Protein AF-A0A7K4IGY6-F1 (afdb_monomer)

Sequence (117 aa):
MIERELARVKKWGALALFIAAASPVPDDPLIVYVALTKYNAAKFVLVYFTGKALVTILGAFIGYSVGTYFESAPVVIASVALTAIITGLLFKRREAKETSLMQDALEESIGGRDSGV

Secondary structure (DSSP, 8-state):
-HHHHHHHHHHHHHHHHHHHHHTT--HHHHHHHHHHTT--HHHHHHHHHHHHHHHHHHHHHHHHHHHHHHTSHHHHHHHHHHHHHHHHHHHHHHHHHHHHHHHHHHHHHHHGGGS--

Structure (mmCIF, N/CA/C/O backbone):
data_AF-A0A7K4IGY6-F1
#
_entry.id   AF-A0A7K4IGY6-F1
#
loop_
_atom_site.group_PDB
_atom_site.id
_atom_site.type_symbol
_atom_site.label_atom_id
_atom_site.label_alt_id
_atom_site.label_comp_id
_atom_site.label_asym_id
_atom_site.label_entity_id
_atom_site.label_seq_id
_atom_site.pdbx_PDB_ins_code
_atom_site.Cartn_x
_atom_site.Cartn_y
_atom_site.Cartn_z
_atom_site.occupancy
_atom_site.B_iso_or_equiv
_atom_site.auth_seq_id
_atom_site.auth_comp_id
_atom_site.auth_asym_id
_atom_site.auth_atom_id
_atom_site.pdbx_PDB_model_num
ATOM 1 N N . MET A 1 1 ? -2.894 -0.352 40.143 1.00 60.25 1 MET A N 1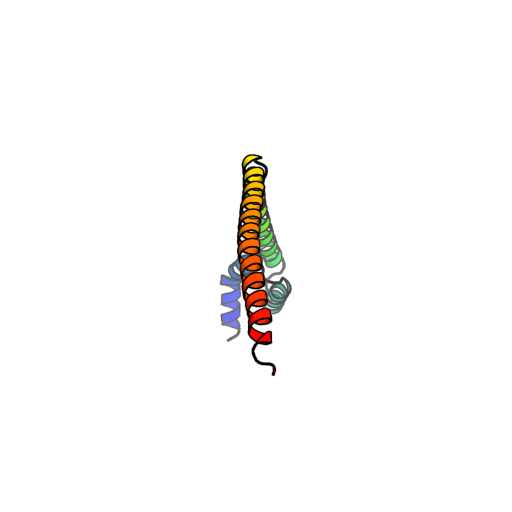
ATOM 2 C CA . MET A 1 1 ? -2.104 -0.398 38.886 1.00 60.25 1 MET A CA 1
ATOM 3 C C . MET A 1 1 ? -2.997 -0.629 37.663 1.00 60.25 1 MET A C 1
ATOM 5 O O . MET A 1 1 ? -2.953 0.180 36.747 1.00 60.25 1 MET A O 1
ATOM 9 N N . ILE A 1 2 ? -3.874 -1.638 37.687 1.00 64.81 2 ILE A N 1
ATOM 10 C CA . ILE A 1 2 ? -4.778 -2.014 36.577 1.00 64.81 2 ILE A CA 1
ATOM 11 C C . ILE A 1 2 ? -5.809 -0.918 36.211 1.00 64.81 2 ILE A C 1
ATOM 13 O O . ILE A 1 2 ? -6.105 -0.704 35.039 1.00 64.81 2 ILE A O 1
ATOM 17 N N . GLU A 1 3 ? -6.305 -0.139 37.176 1.00 67.62 3 GLU A N 1
ATOM 18 C CA . GLU A 1 3 ? -7.310 0.912 36.912 1.00 67.62 3 GLU A CA 1
ATOM 19 C C . GLU A 1 3 ? -6.793 2.080 36.047 1.00 67.62 3 GLU A C 1
ATOM 21 O O . GLU A 1 3 ? -7.541 2.651 35.252 1.00 67.62 3 GLU A O 1
ATOM 26 N N . ARG A 1 4 ? -5.494 2.413 36.134 1.00 65.62 4 ARG A N 1
ATOM 27 C CA . ARG A 1 4 ? -4.869 3.450 35.287 1.00 65.62 4 ARG A CA 1
ATOM 28 C C . ARG A 1 4 ? -4.677 2.992 33.837 1.00 65.62 4 ARG A C 1
ATOM 30 O O . ARG A 1 4 ? -4.653 3.828 32.934 1.00 65.62 4 ARG A O 1
ATOM 37 N N . GLU A 1 5 ? -4.515 1.689 33.611 1.00 62.94 5 GLU A N 1
ATOM 38 C CA . GLU A 1 5 ? -4.484 1.080 32.272 1.00 62.94 5 GLU A CA 1
ATOM 39 C C . GLU A 1 5 ? -5.888 1.118 31.644 1.00 62.94 5 GLU A C 1
ATOM 41 O O . GLU A 1 5 ? -6.057 1.620 30.535 1.00 62.94 5 GLU A O 1
ATOM 46 N N . LEU A 1 6 ? -6.924 0.731 32.400 1.00 61.44 6 LEU A N 1
ATOM 47 C CA . LEU A 1 6 ? -8.326 0.789 31.960 1.00 61.44 6 LEU A CA 1
ATOM 48 C C . LEU A 1 6 ? -8.776 2.205 31.568 1.00 61.44 6 LEU A C 1
ATOM 50 O O . LEU A 1 6 ? -9.447 2.381 30.550 1.00 61.44 6 LEU A O 1
ATOM 54 N N . ALA A 1 7 ? -8.379 3.230 32.328 1.00 65.81 7 ALA A N 1
ATOM 55 C CA . ALA A 1 7 ? -8.692 4.622 31.999 1.00 65.81 7 ALA A CA 1
ATOM 56 C C . ALA A 1 7 ? -8.013 5.094 30.697 1.00 65.81 7 ALA A C 1
ATOM 58 O O . ALA A 1 7 ? -8.621 5.826 29.909 1.00 65.81 7 ALA A O 1
ATOM 59 N N . ARG A 1 8 ? -6.777 4.645 30.429 1.00 64.69 8 ARG A N 1
ATOM 60 C CA . ARG A 1 8 ? -6.070 4.929 29.169 1.00 64.69 8 ARG A CA 1
ATOM 61 C C . ARG A 1 8 ? -6.704 4.211 27.987 1.00 64.69 8 ARG A C 1
ATOM 63 O O . ARG A 1 8 ? -6.936 4.858 26.973 1.00 64.69 8 ARG A O 1
ATOM 70 N N . VAL A 1 9 ? -7.060 2.935 28.126 1.00 65.00 9 VAL A N 1
ATOM 71 C CA . VAL A 1 9 ? -7.769 2.172 27.083 1.00 65.00 9 VAL A CA 1
ATOM 72 C C . VAL A 1 9 ? -9.146 2.777 26.800 1.00 65.00 9 VAL A C 1
ATOM 74 O O . VAL A 1 9 ? -9.553 2.887 25.650 1.00 65.00 9 VAL A O 1
ATOM 77 N N . LYS A 1 10 ? -9.860 3.270 27.815 1.00 64.19 10 LYS A N 1
ATOM 78 C CA . LYS A 1 10 ? -11.159 3.925 27.605 1.00 64.19 10 LYS A CA 1
ATOM 79 C C . LYS A 1 10 ? -11.043 5.246 26.830 1.00 64.19 10 LYS A C 1
ATOM 81 O O . LYS A 1 10 ? -11.953 5.572 26.073 1.00 64.19 10 LYS A O 1
ATOM 86 N N . LYS A 1 11 ? -9.941 5.987 27.002 1.00 70.94 11 LYS A N 1
ATOM 87 C CA . LYS A 1 11 ? -9.695 7.283 26.341 1.00 70.94 11 LYS A CA 1
ATOM 88 C C . LYS A 1 11 ? -9.027 7.151 24.965 1.00 70.94 11 LYS A C 1
ATOM 90 O O . LYS A 1 11 ? -9.400 7.868 24.047 1.00 70.94 11 LYS A O 1
ATOM 95 N N . TRP A 1 12 ? -8.066 6.241 24.822 1.00 71.56 12 TRP A N 1
ATOM 96 C CA . TRP A 1 12 ? -7.217 6.097 23.630 1.00 71.56 12 TRP A CA 1
ATOM 97 C C . TRP A 1 12 ? -7.423 4.782 22.877 1.00 71.56 12 TRP A C 1
ATOM 99 O O . TRP A 1 12 ? -6.958 4.652 21.751 1.00 71.56 12 TRP A O 1
ATOM 109 N N . GLY A 1 13 ? -8.141 3.817 23.454 1.00 68.44 13 GLY A N 1
ATOM 110 C CA . GLY A 1 13 ? -8.351 2.499 22.853 1.00 68.44 13 GLY A CA 1
ATOM 111 C C . GLY A 1 13 ? -9.143 2.552 21.554 1.00 68.44 13 GLY A C 1
ATOM 112 O O . GLY A 1 13 ? -8.836 1.794 20.650 1.00 68.44 13 GLY A O 1
ATOM 113 N N . ALA A 1 14 ? -10.084 3.490 21.400 1.00 66.31 14 ALA A N 1
ATOM 114 C CA . ALA A 1 14 ? -10.786 3.678 20.128 1.00 66.31 14 ALA A CA 1
ATOM 115 C C . ALA A 1 14 ? -9.851 4.191 19.016 1.00 66.31 14 ALA A C 1
ATOM 117 O O . ALA A 1 14 ? -9.948 3.739 17.880 1.00 66.31 14 ALA A O 1
ATOM 118 N N . LEU A 1 15 ? -8.916 5.089 19.347 1.00 71.25 15 LEU A N 1
ATOM 119 C CA . LEU A 1 15 ? -7.935 5.613 18.394 1.00 71.25 15 LEU A CA 1
ATOM 120 C C . LEU A 1 15 ? -6.873 4.560 18.054 1.00 71.25 15 LEU A C 1
ATOM 122 O O . LEU A 1 15 ? -6.551 4.368 16.888 1.00 71.25 15 LEU A O 1
ATOM 126 N N . ALA A 1 16 ? -6.375 3.838 19.059 1.00 70.44 16 ALA A N 1
ATOM 127 C CA . ALA A 1 16 ? -5.456 2.722 18.861 1.00 70.44 16 ALA A CA 1
ATOM 128 C C . ALA A 1 16 ? -6.098 1.616 18.013 1.00 70.44 16 ALA A C 1
ATOM 130 O O . ALA A 1 16 ? -5.456 1.078 17.119 1.00 70.44 16 ALA A O 1
ATOM 131 N N . LEU A 1 17 ? -7.382 1.333 18.244 1.00 68.31 17 LEU A N 1
ATOM 132 C CA . LEU A 1 17 ? -8.148 0.372 17.463 1.00 68.31 17 LEU A CA 1
ATOM 133 C C . LEU A 1 17 ? -8.347 0.829 16.018 1.00 68.31 17 LEU A C 1
ATOM 135 O O . LEU A 1 17 ? -8.217 0.025 15.103 1.00 68.31 17 LEU A O 1
ATOM 139 N N . PHE A 1 18 ? -8.626 2.114 15.812 1.00 67.00 18 PHE A N 1
ATOM 140 C CA . PHE A 1 18 ? -8.739 2.698 14.482 1.00 67.00 18 PHE A CA 1
ATOM 141 C C . PHE A 1 18 ? -7.414 2.621 13.713 1.00 67.00 18 PHE A C 1
ATOM 143 O O . PHE A 1 18 ? -7.402 2.173 12.572 1.00 67.00 18 PHE A O 1
ATOM 150 N N . ILE A 1 19 ? -6.293 2.984 14.347 1.00 71.12 19 ILE A N 1
ATOM 151 C CA . ILE A 1 19 ? -4.955 2.886 13.742 1.00 71.12 19 ILE A CA 1
ATOM 152 C C . ILE A 1 19 ? -4.609 1.429 13.434 1.00 71.12 19 ILE A C 1
ATOM 154 O O . ILE A 1 19 ? -4.125 1.135 12.347 1.00 71.12 19 ILE A O 1
ATOM 158 N N . ALA A 1 20 ? -4.890 0.514 14.359 1.00 69.25 20 ALA A N 1
ATOM 159 C CA . ALA A 1 20 ? -4.614 -0.899 14.166 1.00 69.25 20 ALA A CA 1
ATOM 160 C C . ALA A 1 20 ? -5.461 -1.494 13.027 1.00 69.25 20 ALA A C 1
ATOM 162 O O . ALA A 1 20 ? -4.907 -2.183 12.180 1.00 69.25 20 ALA A O 1
ATOM 163 N N . ALA A 1 21 ? -6.754 -1.156 12.941 1.00 63.97 21 ALA A N 1
ATOM 164 C CA . ALA A 1 21 ? -7.632 -1.558 11.837 1.00 63.97 21 ALA A CA 1
ATOM 165 C C . ALA A 1 21 ? -7.244 -0.926 10.488 1.00 63.97 21 ALA A C 1
ATOM 167 O O . ALA A 1 21 ? -7.485 -1.523 9.441 1.00 63.97 21 ALA A O 1
ATOM 168 N N . ALA A 1 22 ? -6.658 0.275 10.509 1.00 65.19 22 ALA A N 1
ATOM 169 C CA . ALA A 1 22 ? -6.155 0.954 9.319 1.00 65.19 22 ALA A CA 1
ATOM 170 C C . ALA A 1 22 ? -4.760 0.466 8.882 1.00 65.19 22 ALA A C 1
ATOM 172 O O . ALA A 1 22 ? -4.329 0.739 7.762 1.00 65.19 22 ALA A O 1
ATOM 173 N N . SER A 1 23 ? -4.045 -0.236 9.762 1.00 69.31 23 SER A N 1
ATOM 174 C CA . SER A 1 23 ? -2.724 -0.805 9.499 1.00 69.31 23 SER A CA 1
ATOM 175 C C . SER A 1 23 ? -2.825 -2.280 9.085 1.00 69.31 23 SER A C 1
ATOM 177 O O . SER A 1 23 ? -3.784 -2.952 9.463 1.00 69.31 23 SER A O 1
ATOM 179 N N . PRO A 1 24 ? -1.836 -2.832 8.360 1.00 63.00 24 PRO A N 1
ATOM 180 C CA . PRO A 1 24 ? -1.779 -4.255 8.026 1.00 63.00 24 PRO A CA 1
ATOM 181 C C . PRO A 1 24 ? -1.333 -5.094 9.243 1.00 63.00 24 PRO A C 1
ATOM 183 O O . PRO A 1 24 ? -0.333 -5.806 9.194 1.00 63.00 24 PRO A O 1
ATOM 186 N N . VAL A 1 25 ? -2.034 -4.963 10.371 1.00 65.69 25 VAL A N 1
ATOM 187 C CA . VAL A 1 25 ? -1.808 -5.743 11.596 1.00 65.69 25 VAL A CA 1
ATOM 188 C C . VAL A 1 25 ? -2.692 -6.996 11.558 1.00 65.69 25 VAL A C 1
ATOM 190 O O . VAL A 1 25 ? -3.858 -6.891 11.177 1.00 65.69 25 VAL A O 1
ATOM 193 N N . PRO A 1 26 ? -2.170 -8.181 11.936 1.00 61.56 26 PRO A N 1
ATOM 194 C CA . PRO A 1 26 ? -2.954 -9.415 11.965 1.00 61.56 26 PRO A CA 1
ATOM 195 C C . PRO A 1 26 ? -4.173 -9.281 12.892 1.00 61.56 26 PRO A C 1
ATOM 197 O O . PRO A 1 26 ? -4.085 -8.689 13.968 1.00 61.56 26 PRO A O 1
ATOM 200 N N . ASP A 1 27 ? -5.317 -9.826 12.471 1.00 64.94 27 ASP A N 1
ATOM 201 C CA . ASP A 1 27 ? -6.610 -9.650 13.153 1.00 64.94 27 ASP A CA 1
ATOM 202 C C . ASP A 1 27 ? -6.657 -10.327 14.547 1.00 64.94 27 ASP A C 1
ATOM 204 O O . ASP A 1 27 ? -7.368 -9.873 15.450 1.00 64.94 27 ASP A O 1
ATOM 208 N N . ASP A 1 28 ? -5.835 -11.357 14.760 1.00 62.34 28 ASP A N 1
ATOM 209 C CA . ASP A 1 28 ? -5.781 -12.164 15.986 1.00 62.34 28 ASP A CA 1
ATOM 210 C C . ASP A 1 28 ? -5.359 -11.381 17.253 1.00 62.34 28 ASP A C 1
ATOM 212 O O . ASP A 1 28 ? -6.094 -11.411 18.248 1.00 62.34 28 ASP A O 1
ATOM 216 N N . PRO A 1 29 ? -4.237 -10.627 17.285 1.00 65.62 29 PRO A N 1
ATOM 217 C CA . PRO A 1 29 ? -3.849 -9.850 18.469 1.00 65.62 29 PRO A CA 1
ATOM 218 C C . PRO A 1 29 ? -4.840 -8.737 18.838 1.00 65.62 29 PRO A C 1
ATOM 220 O O . PRO A 1 29 ? -4.967 -8.388 20.013 1.00 65.62 29 PRO A O 1
ATOM 223 N N . LEU A 1 30 ? -5.571 -8.198 17.861 1.00 66.44 30 LEU A N 1
ATOM 224 C CA . LEU A 1 30 ? -6.581 -7.155 18.055 1.00 66.44 30 LEU A CA 1
ATOM 225 C C . LEU A 1 30 ? -7.798 -7.666 18.834 1.00 66.44 30 LEU A C 1
ATOM 227 O O . LEU A 1 30 ? -8.246 -7.031 19.794 1.00 66.44 30 LEU A O 1
ATOM 231 N N . ILE A 1 31 ? -8.301 -8.839 18.448 1.00 65.69 31 ILE A N 1
ATOM 232 C CA . ILE A 1 31 ? -9.421 -9.508 19.117 1.00 65.69 31 ILE A CA 1
ATOM 233 C C . ILE A 1 31 ? -9.025 -9.924 20.538 1.00 65.69 31 ILE A C 1
ATOM 235 O O . ILE A 1 31 ? -9.792 -9.702 21.477 1.00 65.69 31 ILE A O 1
ATOM 239 N N . VAL A 1 32 ? -7.807 -10.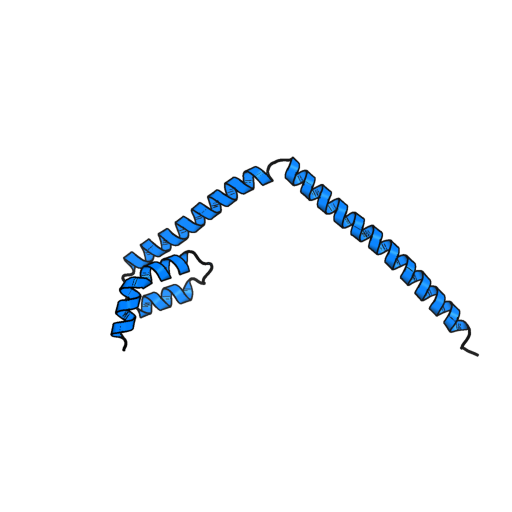447 20.724 1.00 66.62 32 VAL A N 1
ATOM 240 C CA . VAL A 1 32 ? -7.286 -10.844 22.044 1.00 66.62 32 VAL A CA 1
ATOM 241 C C . VAL A 1 32 ? -7.188 -9.645 22.995 1.00 66.62 32 VAL A C 1
ATOM 243 O O . VAL A 1 32 ? -7.636 -9.731 24.140 1.00 66.62 32 VAL A O 1
ATOM 246 N N . TYR A 1 33 ? -6.687 -8.495 22.535 1.00 67.44 33 TYR A N 1
ATOM 247 C CA . TYR A 1 33 ? -6.607 -7.278 23.357 1.00 67.44 33 TYR A CA 1
ATOM 248 C C . TYR A 1 33 ? -7.980 -6.763 23.805 1.00 67.44 33 TYR A C 1
ATOM 250 O O . TYR A 1 33 ? -8.150 -6.284 24.931 1.00 67.44 33 TYR A O 1
ATOM 258 N N . VAL A 1 34 ? -8.982 -6.862 22.937 1.00 67.38 34 VAL A N 1
ATOM 259 C CA . VAL A 1 34 ? -10.346 -6.389 23.207 1.00 67.38 34 VAL A CA 1
ATOM 260 C C . VAL A 1 34 ? -11.105 -7.345 24.119 1.00 67.38 34 VAL A C 1
ATOM 262 O O . VAL A 1 34 ? -11.791 -6.892 25.040 1.00 67.38 34 VAL A O 1
ATOM 265 N N . ALA A 1 35 ? -10.903 -8.652 23.937 1.00 67.50 35 ALA A N 1
ATOM 266 C CA . ALA A 1 35 ? -11.390 -9.677 24.851 1.00 67.50 35 ALA A CA 1
ATOM 267 C C . ALA A 1 35 ? -10.813 -9.491 26.268 1.00 67.50 35 ALA A C 1
ATOM 269 O O . ALA A 1 35 ? -11.554 -9.555 27.250 1.00 67.50 35 ALA A O 1
ATOM 270 N N . LEU A 1 36 ? -9.518 -9.169 26.383 1.00 63.22 36 LEU A N 1
ATOM 271 C CA . LEU A 1 36 ? -8.848 -8.915 27.666 1.00 63.22 36 LEU A CA 1
ATOM 272 C C . LEU A 1 36 ? -9.288 -7.607 28.343 1.00 63.22 36 LEU A C 1
ATOM 274 O O . LEU A 1 36 ? -9.347 -7.535 29.569 1.00 63.22 36 LEU A O 1
ATOM 278 N N . THR A 1 37 ? -9.622 -6.569 27.572 1.00 68.38 37 THR A N 1
ATOM 279 C CA . THR A 1 37 ? 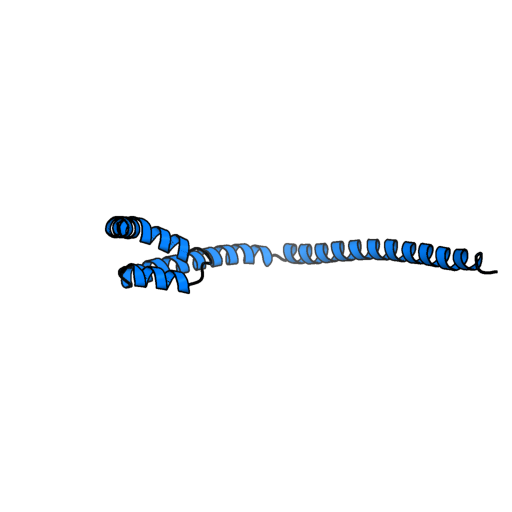-9.990 -5.244 28.111 1.00 68.38 37 THR A CA 1
ATOM 280 C C . THR A 1 37 ? -11.483 -5.085 28.421 1.00 68.38 37 THR A C 1
ATOM 282 O O . THR A 1 37 ? -11.894 -4.008 28.858 1.00 68.38 37 THR A O 1
ATOM 285 N N . LYS A 1 38 ? -12.301 -6.138 28.233 1.00 66.88 38 LYS A N 1
ATOM 286 C CA . LYS A 1 38 ? -13.774 -6.112 28.380 1.00 66.88 38 LYS A CA 1
ATOM 287 C C . LYS A 1 38 ? -14.415 -4.905 27.680 1.00 66.88 38 LYS A C 1
ATOM 289 O O . LYS A 1 38 ? -15.377 -4.312 28.175 1.00 66.88 38 LYS A O 1
ATOM 294 N N . TYR A 1 39 ? -13.851 -4.500 26.545 1.00 68.00 39 TYR A N 1
ATOM 295 C CA . TYR A 1 39 ? -14.382 -3.380 25.785 1.00 68.00 39 TYR A CA 1
ATOM 296 C C . TYR A 1 39 ? -15.724 -3.776 25.157 1.00 68.00 39 TYR A C 1
ATOM 298 O O . TYR A 1 39 ? -15.965 -4.943 24.853 1.00 68.00 39 TYR A O 1
ATOM 306 N N . ASN A 1 40 ? -16.627 -2.812 24.973 1.00 75.75 40 ASN A N 1
ATOM 307 C CA . ASN A 1 40 ? -17.941 -3.099 24.403 1.00 75.75 40 ASN A CA 1
ATOM 308 C C . ASN A 1 40 ? -17.783 -3.574 22.947 1.00 75.75 40 ASN A C 1
ATOM 310 O O . ASN A 1 40 ? -17.435 -2.777 22.070 1.00 75.75 40 ASN A O 1
ATOM 314 N N . ALA A 1 41 ? -18.062 -4.858 22.708 1.00 73.56 41 ALA A N 1
ATOM 315 C CA . ALA A 1 41 ? -17.906 -5.516 21.414 1.00 73.56 41 ALA A CA 1
ATOM 316 C C . ALA A 1 41 ? -18.661 -4.794 20.288 1.00 73.56 41 ALA A C 1
ATOM 318 O O . ALA A 1 41 ? -18.136 -4.666 19.187 1.00 73.56 41 ALA A O 1
ATOM 319 N N . ALA A 1 42 ? -19.838 -4.224 20.566 1.00 75.12 42 ALA A N 1
ATOM 320 C CA . ALA A 1 42 ? -20.604 -3.488 19.561 1.00 75.12 42 ALA A CA 1
ATOM 321 C C . ALA A 1 42 ? -19.870 -2.223 19.080 1.00 75.12 42 ALA A C 1
ATOM 323 O O . ALA A 1 42 ? -19.852 -1.925 17.888 1.00 75.12 42 ALA A O 1
ATOM 324 N N . LYS A 1 43 ? -19.204 -1.499 19.992 1.00 73.94 43 LYS A N 1
ATOM 325 C CA . LYS A 1 43 ? -18.387 -0.327 19.629 1.00 73.94 43 LYS A CA 1
ATOM 326 C C . LYS A 1 43 ? -17.113 -0.734 18.895 1.00 73.94 43 LYS A C 1
ATOM 328 O O . LYS A 1 43 ? -16.712 -0.039 17.970 1.00 73.94 43 LYS A O 1
ATOM 333 N N . PHE A 1 44 ? -16.502 -1.851 19.292 1.00 74.19 44 PHE A N 1
ATOM 334 C CA . PHE A 1 44 ? -15.344 -2.413 18.597 1.00 74.19 44 PHE A CA 1
ATOM 335 C C . PHE A 1 44 ? -15.682 -2.742 17.143 1.00 74.19 44 PHE A C 1
ATOM 337 O O . PHE A 1 44 ? -15.004 -2.249 16.251 1.00 74.19 44 PHE A O 1
ATOM 344 N N . VAL A 1 45 ? -16.759 -3.499 16.907 1.00 77.94 45 VAL A N 1
ATOM 345 C CA . VAL A 1 45 ? -17.178 -3.898 15.557 1.00 77.94 45 VAL A CA 1
ATOM 346 C C . VAL A 1 45 ? -17.450 -2.670 14.697 1.00 77.94 45 VAL A C 1
ATOM 348 O O . VAL A 1 45 ? -16.971 -2.609 13.571 1.00 77.94 45 VAL A O 1
ATOM 351 N N . LEU A 1 46 ? -18.145 -1.663 15.234 1.00 81.88 46 LEU A N 1
ATOM 352 C CA . LEU A 1 46 ? -18.463 -0.452 14.480 1.00 81.88 46 LEU A CA 1
ATOM 353 C C . LEU A 1 46 ? -17.200 0.325 14.077 1.00 81.88 46 LEU A C 1
ATOM 355 O O . LEU A 1 46 ? -17.059 0.710 12.919 1.00 81.88 46 LEU A O 1
ATOM 359 N N . VAL A 1 47 ? -16.259 0.526 15.005 1.00 78.69 47 VAL A N 1
ATOM 360 C CA . VAL A 1 47 ? -15.008 1.258 14.739 1.00 78.69 47 VAL A CA 1
ATOM 361 C C . VAL A 1 47 ? -14.079 0.462 13.820 1.00 78.69 47 VAL A C 1
ATOM 363 O O . VAL A 1 47 ? -13.523 1.027 12.883 1.00 78.69 47 VAL A O 1
ATOM 366 N N . TYR A 1 48 ? -13.944 -0.844 14.047 1.00 77.12 48 TYR A N 1
ATOM 367 C CA . TYR A 1 48 ? -13.112 -1.736 13.241 1.00 77.12 48 TYR A CA 1
ATOM 368 C C .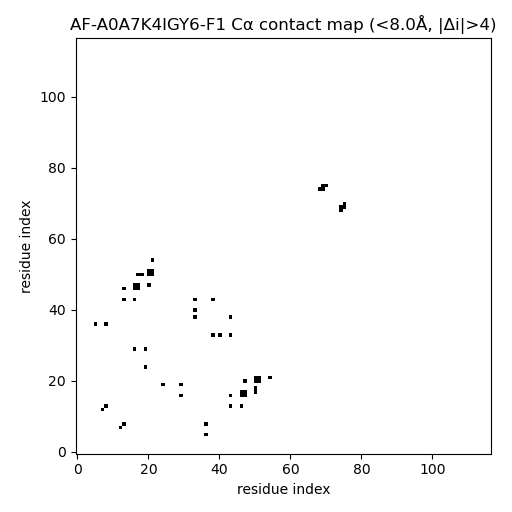 TYR A 1 48 ? -13.636 -1.865 11.806 1.00 77.12 48 TYR A C 1
ATOM 370 O O . TYR A 1 48 ? -12.875 -1.706 10.852 1.00 77.12 48 TYR A O 1
ATOM 378 N N . PHE A 1 49 ? -14.946 -2.075 11.642 1.00 81.88 49 PHE A N 1
ATOM 379 C CA . PHE A 1 49 ? -15.587 -2.135 10.330 1.00 81.88 49 PHE A CA 1
ATOM 380 C C . PHE A 1 49 ? -15.464 -0.801 9.592 1.00 81.88 49 PHE A C 1
ATOM 382 O O . PHE A 1 49 ? -15.122 -0.786 8.415 1.00 81.88 49 PHE A O 1
ATOM 389 N N . THR A 1 50 ? -15.657 0.322 10.292 1.00 84.50 50 THR A N 1
ATOM 390 C CA . THR A 1 50 ? -15.474 1.659 9.707 1.00 84.50 50 THR A CA 1
ATOM 391 C C . THR A 1 50 ? -14.025 1.891 9.279 1.00 84.50 50 THR A C 1
ATOM 393 O O . THR A 1 50 ? -13.791 2.427 8.200 1.00 84.50 50 THR A O 1
ATOM 396 N N . GLY A 1 51 ? -13.048 1.456 10.082 1.00 77.94 51 GLY A N 1
ATOM 397 C CA . GLY A 1 51 ? -11.627 1.535 9.742 1.00 77.94 51 GLY A CA 1
ATOM 398 C C . GLY A 1 51 ? -11.289 0.746 8.477 1.00 77.94 51 GLY A C 1
ATOM 399 O O . GLY A 1 51 ? -10.721 1.310 7.542 1.00 77.94 51 GLY A O 1
ATOM 400 N N . LYS A 1 52 ? -11.711 -0.525 8.399 1.00 81.50 52 LYS A N 1
ATOM 401 C CA . LYS A 1 52 ? -11.497 -1.355 7.203 1.00 81.50 52 LYS A CA 1
ATOM 402 C C . LYS A 1 52 ? -12.228 -0.796 5.983 1.00 81.50 52 LYS A C 1
ATOM 404 O O . LYS A 1 52 ? -11.614 -0.661 4.932 1.00 81.50 52 LYS A O 1
ATOM 409 N N . ALA A 1 53 ? -13.490 -0.394 6.127 1.00 86.62 53 ALA A N 1
ATOM 410 C CA . ALA A 1 53 ? -14.257 0.211 5.041 1.00 86.62 53 ALA A CA 1
ATOM 411 C C . ALA A 1 53 ? -13.583 1.481 4.504 1.00 86.62 53 ALA A C 1
ATOM 413 O O . ALA A 1 53 ? -13.469 1.647 3.293 1.00 86.62 53 ALA A O 1
ATOM 414 N N . LEU A 1 54 ? -13.077 2.350 5.385 1.00 90.00 54 LEU A N 1
ATOM 415 C CA . LEU A 1 54 ? -12.375 3.566 4.985 1.00 90.00 54 LEU A CA 1
ATOM 416 C C . LEU A 1 54 ? -11.090 3.251 4.211 1.00 90.00 54 LEU A C 1
ATOM 418 O O . LEU A 1 54 ? -10.877 3.820 3.142 1.00 90.00 54 LEU A O 1
ATOM 422 N N . VAL A 1 55 ? -10.259 2.328 4.708 1.00 83.50 55 VAL A N 1
ATOM 423 C CA . VAL A 1 55 ? -9.037 1.910 4.000 1.00 83.50 55 VAL A CA 1
ATOM 424 C C . VAL A 1 55 ? -9.371 1.286 2.648 1.00 83.50 55 VAL A C 1
ATOM 426 O O . VAL A 1 55 ? -8.720 1.611 1.658 1.00 83.50 55 VAL A O 1
ATOM 429 N N . THR A 1 56 ? -10.405 0.447 2.566 1.00 86.38 56 THR A N 1
ATOM 430 C CA . THR A 1 56 ? -10.840 -0.155 1.302 1.00 86.38 56 THR A CA 1
ATOM 431 C C . THR A 1 56 ? -11.344 0.893 0.314 1.00 86.38 56 THR A C 1
ATOM 433 O O . THR A 1 56 ? -10.980 0.830 -0.853 1.00 86.38 56 THR A O 1
ATOM 436 N N . ILE A 1 57 ? -12.130 1.880 0.754 1.00 88.94 57 ILE A N 1
ATOM 437 C CA . ILE A 1 57 ? -12.634 2.952 -0.117 1.00 88.94 57 ILE A CA 1
ATOM 438 C C . ILE A 1 57 ? -11.484 3.831 -0.614 1.00 88.94 57 ILE A C 1
ATOM 440 O O . ILE A 1 57 ? -11.419 4.128 -1.804 1.00 88.94 57 ILE A O 1
ATOM 444 N N . LEU A 1 58 ? -10.552 4.213 0.262 1.00 87.62 58 LEU A N 1
ATOM 445 C CA . LEU A 1 58 ? -9.372 4.990 -0.127 1.00 87.62 58 LEU A CA 1
ATOM 446 C C . LEU A 1 58 ? -8.483 4.203 -1.094 1.00 87.62 58 LEU A C 1
ATOM 448 O O . LEU A 1 58 ? -8.068 4.737 -2.119 1.00 87.62 58 LEU A O 1
ATOM 452 N N . GLY A 1 59 ? -8.242 2.923 -0.808 1.00 86.62 59 GLY A N 1
ATOM 453 C CA . GLY A 1 59 ? -7.498 2.027 -1.688 1.00 86.62 59 GLY A CA 1
ATOM 454 C C . GLY A 1 59 ? -8.178 1.847 -3.044 1.00 86.62 59 GLY A C 1
ATOM 455 O O . GLY A 1 59 ? -7.509 1.912 -4.068 1.00 86.62 59 GLY A O 1
ATOM 456 N N . ALA A 1 60 ? -9.503 1.700 -3.071 1.00 87.06 60 ALA A N 1
ATOM 457 C CA . ALA A 1 60 ? -10.282 1.608 -4.301 1.00 87.06 60 ALA A CA 1
ATOM 458 C C . ALA A 1 60 ? -10.275 2.924 -5.087 1.00 87.06 60 ALA A C 1
ATOM 460 O O . ALA A 1 60 ? -10.178 2.895 -6.307 1.00 87.06 60 ALA A O 1
ATOM 461 N N . PHE A 1 61 ? -10.323 4.078 -4.417 1.00 87.38 61 PHE A N 1
ATOM 462 C CA . PHE A 1 61 ? -10.257 5.383 -5.073 1.00 87.38 61 PHE A CA 1
ATOM 463 C C . PHE A 1 61 ? -8.879 5.648 -5.686 1.00 87.38 61 PHE A C 1
ATOM 465 O O . PHE A 1 61 ? -8.782 6.115 -6.824 1.00 87.38 61 PHE A O 1
ATOM 472 N N . ILE A 1 62 ? -7.810 5.300 -4.962 1.00 85.25 62 ILE A N 1
ATOM 473 C CA . ILE A 1 62 ? -6.441 5.333 -5.486 1.00 85.25 62 ILE A CA 1
ATOM 474 C C . ILE A 1 62 ? -6.320 4.341 -6.641 1.00 85.25 62 ILE A C 1
ATOM 476 O O . ILE A 1 62 ? -5.861 4.726 -7.706 1.00 85.25 62 ILE A O 1
ATOM 480 N N . GLY A 1 63 ? -6.780 3.101 -6.475 1.00 81.69 63 GLY A N 1
ATOM 481 C CA . GLY A 1 63 ? -6.740 2.067 -7.507 1.00 81.69 63 GLY A CA 1
ATOM 482 C C . GLY A 1 63 ? -7.524 2.439 -8.765 1.00 81.69 63 GLY A C 1
ATOM 483 O O . GLY A 1 63 ? -7.038 2.202 -9.861 1.00 81.69 63 GLY A O 1
ATOM 484 N N . TYR A 1 64 ? -8.683 3.082 -8.627 1.00 80.75 64 TYR A N 1
ATOM 485 C CA . TYR A 1 64 ? -9.470 3.601 -9.745 1.00 80.75 64 TYR A CA 1
ATOM 486 C C . TYR A 1 64 ? -8.741 4.747 -10.447 1.00 80.75 64 TYR A C 1
ATOM 488 O O . TYR A 1 64 ? -8.547 4.710 -11.658 1.00 80.75 64 TYR A O 1
ATOM 496 N N . SER A 1 65 ? -8.267 5.733 -9.681 1.00 76.56 65 SER A N 1
ATOM 497 C CA . SER A 1 65 ? -7.528 6.872 -10.231 1.00 76.56 65 SER A CA 1
ATOM 498 C C . SER A 1 65 ? -6.280 6.390 -10.967 1.00 76.56 65 SER A C 1
ATOM 500 O O . SER A 1 65 ? -6.088 6.700 -12.134 1.00 76.56 65 SER A O 1
ATOM 502 N N . VAL A 1 66 ? -5.469 5.556 -10.320 1.00 76.56 66 VAL A N 1
ATOM 503 C CA . VAL A 1 66 ? -4.268 4.945 -10.890 1.00 76.56 66 VAL A CA 1
ATOM 504 C C . VAL A 1 66 ? -4.625 4.070 -12.094 1.00 76.56 66 VAL A C 1
ATOM 506 O O . VAL A 1 66 ? -4.028 4.241 -13.148 1.00 76.56 66 VAL A O 1
ATOM 509 N N . GLY A 1 67 ? -5.642 3.214 -12.004 1.00 67.25 67 GLY A N 1
ATOM 510 C CA . GLY A 1 67 ? -6.101 2.359 -13.103 1.00 67.25 67 GLY A CA 1
ATOM 511 C C . GLY A 1 67 ? -6.395 3.141 -14.383 1.00 67.25 67 GLY A C 1
ATOM 512 O O . GLY A 1 67 ? -5.915 2.758 -15.447 1.00 67.25 67 GLY A O 1
ATOM 513 N N . THR A 1 68 ? -7.048 4.302 -14.276 1.00 65.31 68 THR A N 1
ATOM 514 C CA . THR A 1 68 ? -7.288 5.169 -15.445 1.00 65.31 68 THR A CA 1
ATOM 515 C C . THR A 1 68 ? -6.004 5.733 -16.067 1.00 65.31 68 THR A C 1
ATOM 517 O O . THR A 1 68 ? -5.940 5.914 -17.282 1.00 65.31 68 THR A O 1
ATOM 520 N N . TYR A 1 69 ? -4.947 5.960 -15.279 1.00 67.50 69 TYR A N 1
ATOM 521 C CA . TYR A 1 69 ? -3.637 6.354 -15.811 1.00 67.50 69 TYR A CA 1
ATOM 522 C C . TYR A 1 69 ? -2.895 5.177 -16.460 1.00 67.50 69 TYR A C 1
ATOM 524 O O . TYR A 1 69 ? -2.211 5.371 -17.464 1.00 67.50 69 TYR A O 1
ATOM 532 N N . PHE A 1 70 ? -3.036 3.960 -15.931 1.00 64.62 70 PHE A N 1
ATOM 533 C CA . PHE A 1 70 ? -2.366 2.760 -16.448 1.00 64.62 70 PHE A CA 1
ATOM 534 C C . PHE A 1 70 ? -3.050 2.154 -17.687 1.00 64.62 70 PHE A C 1
ATOM 536 O O . PHE A 1 70 ? -2.370 1.527 -18.495 1.00 64.62 70 PHE A O 1
ATOM 543 N N . GLU A 1 71 ? -4.351 2.385 -17.889 1.00 62.28 71 GLU A N 1
ATOM 544 C CA . GLU A 1 71 ? -5.060 2.034 -19.134 1.00 62.28 71 GLU A CA 1
ATOM 545 C C . GLU A 1 71 ? -4.715 2.954 -20.308 1.00 62.28 71 GLU A C 1
ATOM 547 O O . GLU A 1 71 ? -5.025 2.645 -21.462 1.00 62.28 71 GLU A O 1
ATOM 552 N N . SER A 1 72 ? -4.049 4.082 -20.050 1.00 69.50 72 SER A N 1
ATOM 553 C CA . SER A 1 72 ? -3.590 4.926 -21.139 1.00 69.50 72 SER A CA 1
ATOM 554 C C . SER A 1 72 ? -2.524 4.172 -21.948 1.00 69.50 72 SER A C 1
ATOM 556 O O . SER A 1 72 ? -1.421 3.889 -21.476 1.00 69.50 72 SER A O 1
ATOM 558 N N . ALA A 1 73 ? -2.858 3.855 -23.204 1.00 68.25 73 ALA A N 1
ATOM 559 C CA . ALA A 1 73 ? -1.960 3.265 -24.200 1.00 68.25 73 ALA A CA 1
ATOM 560 C C . ALA A 1 73 ? -0.499 3.780 -24.148 1.00 68.25 73 ALA A C 1
ATOM 562 O O . ALA A 1 73 ? 0.410 2.952 -24.249 1.00 68.25 73 ALA A O 1
ATOM 563 N N . PRO A 1 74 ? -0.215 5.087 -23.942 1.00 76.69 74 PRO A N 1
ATOM 564 C CA . PRO A 1 74 ? 1.163 5.567 -23.806 1.00 76.69 74 PRO A CA 1
ATOM 565 C C . PRO A 1 74 ? 1.952 4.961 -22.634 1.00 76.69 74 PRO A C 1
ATOM 567 O O . PRO A 1 74 ? 3.146 4.717 -22.796 1.00 76.69 74 PRO A O 1
ATOM 570 N N . VAL A 1 75 ? 1.335 4.680 -21.481 1.00 81.00 75 VAL A N 1
ATOM 571 C CA . VAL A 1 75 ? 2.035 4.103 -20.314 1.00 81.00 75 VAL A CA 1
ATOM 572 C C . VAL A 1 75 ? 2.408 2.645 -20.571 1.00 81.00 75 VAL A C 1
ATOM 574 O O . VAL A 1 75 ? 3.530 2.229 -20.276 1.00 81.00 75 VAL A O 1
ATOM 577 N N . VAL A 1 76 ? 1.507 1.883 -21.194 1.00 82.56 76 VAL A N 1
ATOM 578 C CA . VAL A 1 76 ? 1.774 0.492 -21.584 1.00 82.56 76 VAL A CA 1
ATOM 579 C C . VAL A 1 76 ? 2.917 0.437 -22.596 1.00 82.56 76 VAL A C 1
ATOM 581 O O . VAL A 1 76 ? 3.884 -0.295 -22.388 1.00 82.56 76 VAL A O 1
ATOM 584 N N . ILE A 1 77 ? 2.865 1.266 -23.642 1.00 85.31 77 ILE A N 1
ATOM 585 C CA . ILE A 1 77 ? 3.920 1.338 -24.662 1.00 85.31 77 ILE A CA 1
ATOM 586 C C . ILE A 1 77 ? 5.255 1.750 -24.033 1.00 85.31 77 ILE A C 1
ATOM 588 O O . ILE A 1 77 ? 6.278 1.131 -24.321 1.00 85.31 77 ILE A O 1
ATOM 592 N N . ALA A 1 78 ? 5.254 2.741 -23.137 1.00 88.00 78 ALA A N 1
ATOM 593 C CA . ALA A 1 78 ? 6.455 3.161 -22.424 1.00 88.00 78 ALA A CA 1
ATOM 594 C C . ALA A 1 78 ? 7.038 2.032 -21.559 1.00 88.00 78 ALA A C 1
ATOM 596 O O . ALA A 1 78 ? 8.253 1.845 -21.557 1.00 88.00 78 ALA A O 1
ATOM 597 N N . SER A 1 79 ? 6.198 1.247 -20.874 1.00 87.50 79 SER A N 1
ATOM 598 C CA . SER A 1 79 ? 6.653 0.109 -20.063 1.00 87.50 79 SER A CA 1
ATOM 599 C C . SER A 1 79 ? 7.305 -0.982 -20.917 1.00 87.50 79 SER A C 1
ATOM 601 O O . SER A 1 79 ? 8.415 -1.415 -20.612 1.00 87.50 79 SER A O 1
ATOM 603 N N . VAL A 1 80 ? 6.684 -1.352 -22.043 1.00 92.38 80 VAL A N 1
ATOM 604 C CA . VAL A 1 80 ? 7.212 -2.356 -22.977 1.00 92.38 80 VAL A CA 1
ATOM 605 C C . VAL A 1 80 ? 8.515 -1.867 -23.608 1.00 92.38 80 VAL A C 1
ATOM 607 O O . VAL A 1 80 ? 9.492 -2.614 -23.665 1.00 92.38 80 VAL A O 1
ATOM 610 N N . ALA A 1 81 ? 8.565 -0.601 -24.030 1.00 94.06 81 ALA A N 1
ATOM 611 C CA . ALA A 1 81 ? 9.771 0.008 -24.581 1.00 94.06 81 ALA A CA 1
ATOM 612 C C . ALA A 1 81 ? 10.908 0.037 -23.551 1.00 94.06 81 ALA A C 1
ATOM 614 O O . ALA A 1 81 ? 12.035 -0.338 -23.866 1.00 94.06 81 ALA A O 1
ATOM 615 N N . LEU A 1 82 ? 10.616 0.413 -22.304 1.00 93.56 82 LEU A N 1
ATOM 616 C CA . LEU A 1 82 ? 11.592 0.416 -21.218 1.00 93.56 82 LEU A CA 1
ATOM 617 C C . LEU A 1 82 ? 12.134 -0.995 -20.949 1.00 93.56 82 LEU A C 1
ATOM 619 O O . LEU A 1 82 ? 13.346 -1.175 -20.842 1.00 93.56 82 LEU A O 1
ATOM 623 N N . THR A 1 83 ? 11.264 -2.008 -20.908 1.00 94.75 83 THR A N 1
ATOM 624 C CA . THR A 1 83 ? 11.672 -3.412 -20.762 1.00 94.75 83 THR A CA 1
ATOM 625 C C . THR A 1 83 ? 12.558 -3.870 -21.918 1.00 94.75 83 THR A C 1
ATOM 627 O O . THR A 1 83 ? 13.576 -4.525 -21.681 1.00 94.75 83 THR A O 1
ATOM 630 N N . ALA A 1 84 ? 12.222 -3.501 -23.155 1.00 94.62 84 ALA A N 1
ATOM 631 C CA . ALA A 1 84 ? 13.027 -3.826 -24.328 1.00 94.62 84 ALA A CA 1
ATOM 632 C C . ALA A 1 84 ? 14.407 -3.148 -24.275 1.00 94.62 84 ALA A C 1
ATOM 634 O O . ALA A 1 84 ? 15.416 -3.796 -24.550 1.00 94.62 84 ALA A O 1
ATOM 635 N N . ILE A 1 85 ? 14.475 -1.882 -23.848 1.00 95.94 85 ILE A N 1
ATOM 636 C CA . ILE A 1 85 ? 15.732 -1.136 -23.691 1.00 95.94 85 ILE A CA 1
ATOM 637 C C . ILE A 1 85 ? 16.616 -1.776 -22.618 1.00 95.94 85 ILE A C 1
ATOM 639 O O . ILE A 1 85 ? 17.799 -2.011 -22.863 1.00 95.94 85 ILE A O 1
ATOM 643 N N . ILE A 1 86 ? 16.059 -2.087 -21.443 1.00 94.38 86 ILE A N 1
ATOM 644 C CA . ILE A 1 86 ? 16.808 -2.721 -20.348 1.00 94.38 86 ILE A CA 1
ATOM 645 C C . ILE A 1 86 ? 17.324 -4.090 -20.791 1.00 94.38 86 ILE A C 1
ATOM 647 O O . ILE A 1 86 ? 18.509 -4.379 -20.636 1.00 94.38 86 ILE A O 1
ATOM 651 N N . THR A 1 87 ? 16.458 -4.907 -21.393 1.00 94.88 87 THR A N 1
ATOM 652 C CA . THR A 1 87 ? 16.833 -6.230 -21.911 1.00 94.88 87 THR A CA 1
ATOM 653 C C . THR A 1 87 ? 17.937 -6.117 -22.961 1.00 94.88 87 THR A C 1
ATOM 655 O O . THR A 1 87 ? 18.942 -6.820 -22.871 1.00 94.88 87 THR A O 1
ATOM 658 N N . GLY A 1 88 ? 17.813 -5.186 -23.910 1.00 92.81 88 GLY A N 1
ATOM 659 C CA . GLY A 1 88 ? 18.830 -4.946 -24.933 1.00 92.81 88 GLY A CA 1
ATOM 660 C C . GLY A 1 88 ? 20.168 -4.477 -24.353 1.00 92.81 88 GLY A C 1
ATOM 661 O O . GLY A 1 88 ? 21.228 -4.946 -24.768 1.00 92.81 88 GLY A O 1
ATOM 662 N N . LEU A 1 89 ? 20.143 -3.600 -23.345 1.00 91.62 89 LEU A N 1
ATOM 663 C CA . LEU A 1 89 ? 21.350 -3.124 -22.666 1.00 91.62 89 LEU A CA 1
ATOM 664 C C . LEU A 1 89 ? 22.046 -4.251 -21.891 1.00 91.62 89 LEU A C 1
ATOM 666 O O . LEU A 1 89 ? 23.276 -4.350 -21.923 1.00 91.62 89 LEU A O 1
ATOM 670 N N . LEU A 1 90 ? 21.271 -5.119 -21.234 1.00 89.88 90 LEU A N 1
ATOM 671 C CA . LEU A 1 90 ? 21.793 -6.299 -20.546 1.00 89.88 90 LEU A CA 1
ATOM 672 C C . LEU A 1 90 ? 22.431 -7.288 -21.525 1.00 89.88 90 LEU A C 1
ATOM 674 O O . LEU A 1 90 ? 23.536 -7.760 -21.259 1.00 89.88 90 LEU A O 1
ATOM 678 N N . PHE A 1 91 ? 21.798 -7.550 -22.672 1.00 88.00 91 PHE A N 1
ATOM 679 C CA . PHE A 1 91 ? 22.352 -8.434 -23.702 1.00 88.00 91 PHE A CA 1
ATOM 680 C C . PHE A 1 91 ? 23.666 -7.903 -24.279 1.00 88.00 91 PHE A C 1
ATOM 682 O O . PHE A 1 91 ? 24.658 -8.629 -24.299 1.00 88.00 91 PHE A O 1
ATOM 689 N N . LYS A 1 92 ? 23.731 -6.612 -24.630 1.00 84.81 92 LYS A N 1
ATOM 690 C CA . LYS A 1 92 ? 24.967 -5.994 -25.136 1.00 84.81 92 LYS A CA 1
ATOM 691 C C . LYS A 1 92 ? 26.119 -6.072 -24.129 1.00 84.81 92 LYS A C 1
ATOM 693 O O . LYS A 1 92 ? 27.266 -6.297 -24.509 1.00 84.81 92 LYS A O 1
ATOM 698 N N . ARG A 1 93 ? 25.837 -5.892 -22.831 1.00 84.44 93 ARG A N 1
ATOM 699 C CA . ARG A 1 93 ? 26.860 -6.067 -21.785 1.00 84.44 93 ARG A CA 1
ATOM 700 C C . ARG A 1 93 ? 27.243 -7.533 -21.571 1.00 84.44 93 ARG A C 1
ATOM 702 O O . ARG A 1 93 ? 28.389 -7.792 -21.215 1.00 84.44 93 ARG A O 1
ATOM 709 N N . ARG A 1 94 ? 26.318 -8.474 -21.779 1.00 81.50 94 ARG A N 1
ATOM 710 C CA . ARG A 1 94 ? 26.581 -9.915 -21.674 1.00 81.50 94 ARG A CA 1
ATOM 711 C C . ARG A 1 94 ? 27.537 -10.386 -22.767 1.00 81.50 94 ARG A C 1
ATOM 713 O O . ARG A 1 94 ? 28.530 -11.013 -22.430 1.00 81.50 94 ARG A O 1
ATOM 720 N N . GLU A 1 95 ? 27.294 -10.020 -24.024 1.00 73.81 95 GLU A N 1
ATOM 721 C CA . GLU A 1 95 ? 28.164 -10.395 -25.153 1.00 73.81 95 GLU A CA 1
ATOM 722 C C . GLU A 1 95 ? 29.587 -9.843 -25.000 1.00 73.81 95 GLU A C 1
ATOM 724 O O . GLU A 1 95 ? 30.564 -10.562 -25.214 1.00 73.81 95 GLU A O 1
ATOM 729 N N . ALA A 1 96 ? 29.719 -8.592 -24.546 1.00 70.62 96 ALA A N 1
ATOM 730 C CA . ALA A 1 96 ? 31.022 -7.986 -24.277 1.00 70.62 96 ALA A CA 1
ATOM 731 C C . ALA A 1 96 ? 31.800 -8.728 -23.174 1.00 70.62 96 ALA A C 1
ATOM 733 O O . ALA A 1 96 ? 33.016 -8.872 -23.271 1.00 70.62 96 ALA A O 1
ATOM 734 N N . LYS A 1 97 ? 31.101 -9.220 -22.143 1.00 73.56 97 LYS A N 1
ATOM 735 C CA . LYS A 1 97 ? 31.706 -9.978 -21.040 1.00 73.56 97 LYS A CA 1
ATOM 736 C C . LYS A 1 97 ? 32.027 -11.424 -21.430 1.00 73.56 97 LYS A C 1
ATOM 738 O O . LYS A 1 97 ? 33.025 -11.969 -20.985 1.00 73.56 97 LYS A O 1
ATOM 743 N N . GLU A 1 98 ? 31.189 -12.057 -22.244 1.00 75.06 98 GLU A N 1
ATOM 744 C CA . GLU A 1 98 ? 31.411 -13.425 -22.725 1.00 75.06 98 GLU A CA 1
ATOM 745 C C . GLU A 1 98 ? 32.619 -13.488 -23.670 1.00 75.06 98 GLU A C 1
ATOM 747 O O . GLU A 1 98 ? 33.461 -14.371 -23.536 1.00 75.06 98 GLU A O 1
ATOM 752 N N . THR A 1 99 ? 32.773 -12.484 -24.538 1.00 74.25 99 THR A N 1
ATOM 753 C CA . THR A 1 99 ? 33.905 -12.384 -25.474 1.00 74.25 99 THR A CA 1
ATOM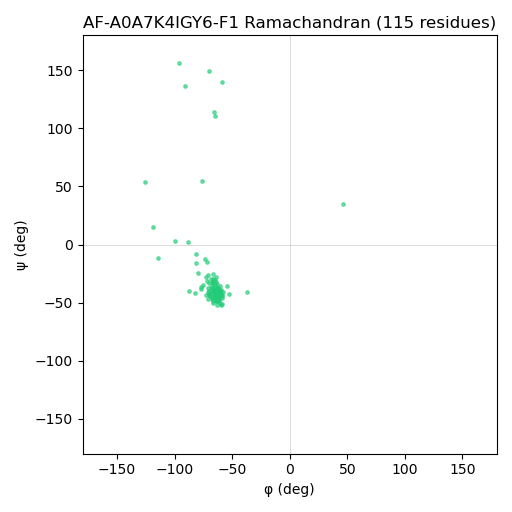 754 C C . THR A 1 99 ? 35.248 -12.214 -24.755 1.00 74.25 99 THR A C 1
ATOM 756 O O . THR A 1 99 ? 36.227 -12.841 -25.154 1.00 74.25 99 THR A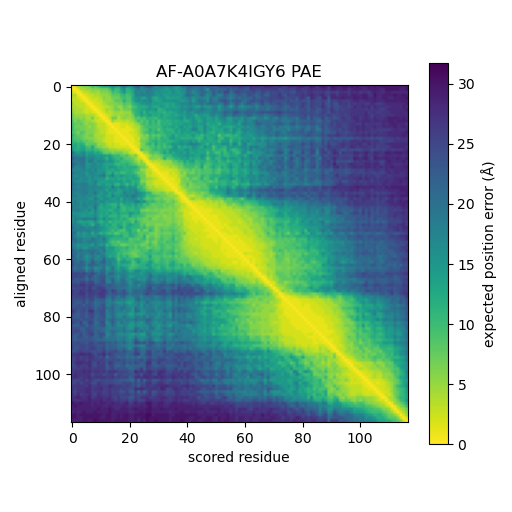 O 1
ATOM 759 N N . SER A 1 100 ? 35.308 -11.415 -23.680 1.00 71.69 100 SER A N 1
ATOM 760 C CA . SER A 1 100 ? 36.544 -11.249 -22.900 1.00 71.69 100 SER A CA 1
ATOM 761 C C . SER A 1 100 ? 36.902 -12.515 -22.120 1.00 71.69 100 SER A C 1
ATOM 763 O O . SER A 1 100 ? 38.053 -12.921 -22.122 1.00 71.69 100 SER A O 1
ATOM 765 N N . LEU A 1 101 ? 35.911 -13.202 -21.537 1.00 79.19 101 LEU A N 1
ATOM 766 C CA . LEU A 1 101 ? 36.138 -14.467 -20.828 1.00 79.19 101 LEU A CA 1
ATOM 767 C C . LEU A 1 101 ? 36.618 -15.582 -21.764 1.00 79.19 101 LEU A C 1
ATOM 769 O O . LEU A 1 101 ? 37.426 -16.413 -21.360 1.00 79.19 101 LEU A O 1
ATOM 773 N N . MET A 1 102 ? 36.132 -15.605 -23.010 1.00 78.62 102 MET A N 1
ATOM 774 C CA . MET A 1 102 ? 36.625 -16.544 -24.018 1.00 78.62 102 MET A CA 1
ATOM 775 C C . MET A 1 102 ? 38.063 -16.234 -24.443 1.00 78.62 102 MET A C 1
ATOM 777 O O . MET A 1 102 ? 38.819 -17.175 -24.655 1.00 78.62 102 MET A O 1
ATOM 781 N N . GLN A 1 103 ? 38.457 -14.959 -24.543 1.00 78.31 103 GLN A N 1
ATOM 782 C CA . GLN A 1 103 ? 39.850 -14.583 -24.821 1.00 78.31 103 GLN A CA 1
ATOM 783 C C . GLN A 1 103 ? 40.777 -14.934 -23.655 1.00 78.31 103 GLN A C 1
ATOM 785 O O . GLN A 1 103 ? 41.783 -15.598 -23.887 1.00 78.31 103 GLN A O 1
ATOM 790 N N . ASP A 1 104 ? 40.396 -14.601 -22.421 1.00 82.12 104 ASP A N 1
ATOM 791 C CA . ASP A 1 104 ? 41.186 -14.905 -21.223 1.00 82.12 104 ASP A CA 1
ATOM 792 C C . ASP A 1 104 ? 41.377 -16.427 -21.047 1.00 82.12 104 ASP A C 1
ATOM 794 O O . ASP A 1 104 ? 42.487 -16.902 -20.806 1.00 82.12 104 ASP A O 1
ATOM 798 N N . ALA A 1 105 ? 40.316 -17.222 -21.247 1.00 79.81 105 ALA A N 1
ATOM 799 C CA . ALA A 1 105 ? 40.392 -18.685 -21.178 1.00 79.81 105 ALA A CA 1
ATOM 800 C C . ALA A 1 105 ? 41.222 -19.297 -22.324 1.00 79.81 105 ALA A C 1
ATOM 802 O O . ALA A 1 105 ? 41.886 -20.324 -22.145 1.00 79.81 105 ALA A O 1
ATOM 803 N N . LEU A 1 106 ? 41.199 -18.682 -23.512 1.00 76.75 106 LEU A N 1
ATOM 804 C CA . LEU A 1 106 ? 42.016 -19.117 -24.643 1.00 76.75 106 LEU A CA 1
ATOM 805 C C . LEU A 1 106 ? 43.501 -18.815 -24.390 1.00 76.75 106 LEU A C 1
ATOM 807 O O . LEU A 1 106 ? 44.335 -19.692 -24.613 1.00 76.75 106 LEU A O 1
ATOM 811 N N . GLU A 1 107 ? 43.830 -17.634 -23.863 1.00 77.19 107 GLU A N 1
ATOM 812 C CA . GLU A 1 107 ? 45.197 -17.267 -23.474 1.00 77.19 107 GLU A CA 1
ATOM 813 C C . GLU A 1 107 ? 45.743 -18.167 -22.359 1.00 77.19 107 GLU A C 1
ATOM 815 O O . GLU A 1 107 ? 46.881 -18.626 -22.456 1.00 77.19 107 GLU A O 1
ATOM 820 N N . GLU A 1 108 ? 44.932 -18.519 -21.357 1.00 80.62 108 GLU A N 1
ATOM 821 C CA . GLU A 1 108 ? 45.322 -19.459 -20.297 1.00 80.62 108 GLU A CA 1
ATOM 822 C C . GLU A 1 108 ? 45.613 -20.865 -20.852 1.00 80.62 108 GLU A C 1
ATOM 824 O O . GLU A 1 108 ? 46.619 -21.488 -20.505 1.00 80.62 108 GLU A O 1
ATOM 829 N N . SER A 1 109 ? 44.783 -21.362 -21.776 1.00 72.62 109 SER A N 1
ATOM 830 C CA . SER A 1 109 ? 44.982 -22.684 -22.392 1.00 72.62 109 SER A CA 1
ATOM 831 C C . SER A 1 109 ? 46.175 -22.756 -23.362 1.00 72.62 109 SER A C 1
ATOM 833 O O . SER A 1 109 ? 46.760 -23.830 -23.536 1.00 72.62 109 SER A O 1
ATOM 835 N N . ILE A 1 110 ? 46.574 -21.631 -23.967 1.00 71.38 110 ILE A N 1
ATOM 836 C CA . ILE A 1 110 ? 47.787 -21.527 -24.793 1.00 71.38 110 ILE A CA 1
ATOM 837 C C . ILE A 1 110 ? 49.031 -21.329 -23.909 1.00 71.38 110 ILE A C 1
ATOM 839 O O . ILE A 1 110 ? 50.036 -21.999 -24.138 1.00 71.38 110 ILE A O 1
ATOM 843 N N . GLY A 1 111 ? 48.960 -20.499 -22.863 1.00 64.31 111 GLY A N 1
ATOM 844 C CA . GLY A 1 111 ? 50.052 -20.274 -21.905 1.00 64.31 111 GLY A CA 1
ATOM 845 C C . GLY A 1 111 ? 50.358 -21.485 -21.012 1.00 64.31 111 GLY A C 1
ATOM 846 O O . GLY A 1 111 ? 51.508 -21.721 -20.650 1.00 64.31 111 GLY A O 1
ATOM 847 N N . GLY A 1 112 ? 49.358 -22.321 -20.717 1.00 61.09 112 GLY A N 1
ATOM 848 C CA . GLY A 1 112 ? 49.531 -23.577 -19.979 1.00 61.09 112 GLY A CA 1
ATOM 849 C C . GLY A 1 112 ? 50.236 -24.693 -20.764 1.00 61.09 112 GLY A C 1
ATOM 850 O O . GLY A 1 112 ? 50.700 -25.657 -20.160 1.00 61.09 112 GLY A O 1
ATOM 851 N N . ARG A 1 113 ? 50.361 -24.583 -22.096 1.00 58.22 113 ARG A N 1
ATOM 852 C CA . ARG A 1 113 ? 51.102 -25.563 -22.921 1.00 58.22 113 ARG A CA 1
ATOM 853 C C . ARG A 1 113 ? 52.616 -25.344 -22.934 1.00 58.22 113 ARG A C 1
ATOM 855 O O . ARG A 1 113 ? 53.315 -26.227 -23.418 1.00 58.22 113 ARG A O 1
ATOM 862 N N . ASP A 1 114 ? 53.115 -24.238 -22.377 1.00 58.00 114 ASP A N 1
ATOM 863 C CA . ASP A 1 114 ? 54.549 -23.895 -22.371 1.00 58.00 114 ASP A CA 1
ATOM 864 C C . ASP A 1 114 ? 55.261 -24.227 -21.039 1.00 58.00 114 ASP A C 1
ATOM 866 O O . ASP A 1 114 ? 56.443 -23.954 -20.864 1.00 58.00 114 ASP A O 1
ATOM 870 N N . SER A 1 115 ? 54.556 -24.838 -20.075 1.00 57.19 115 SER A N 1
ATOM 871 C CA . SER A 1 115 ? 55.096 -25.202 -18.745 1.00 57.19 115 SER A CA 1
ATOM 872 C C . SER A 1 115 ? 55.073 -26.709 -18.447 1.00 57.19 115 SER A C 1
ATOM 874 O O . SER A 1 115 ? 55.234 -27.126 -17.301 1.00 57.19 115 SER A O 1
ATOM 876 N N . GLY A 1 116 ? 54.888 -27.537 -19.479 1.00 56.94 116 GLY A N 1
ATOM 877 C CA . GLY A 1 116 ? 54.769 -28.990 -19.365 1.00 56.94 116 GLY A CA 1
ATOM 878 C C . GLY A 1 116 ? 55.744 -29.770 -20.244 1.00 56.94 116 GLY A C 1
ATOM 879 O O . GLY A 1 116 ? 55.286 -30.618 -21.005 1.00 56.94 116 GLY A O 1
ATOM 880 N N . VAL A 1 117 ? 57.050 -29.492 -20.142 1.00 47.50 117 VAL A N 1
ATOM 881 C CA . VAL A 1 117 ? 58.148 -30.448 -20.409 1.00 47.50 117 VAL A CA 1
ATOM 882 C C . VAL A 1 117 ? 59.271 -30.195 -19.411 1.00 47.50 117 VAL A C 1
ATOM 884 O O . VAL A 1 117 ? 59.643 -29.013 -19.249 1.00 47.50 117 VAL A O 1
#

Foldseek 3Di:
DVVVVLVCCVVCVLVVLLVCLLDPHDPVVSVVVCVVSVPDVVSSCVSSVVSVVVNVVVVVVCCVVVVVVCPPPVNVVVVVVVVVVVVVVVVVVVVVVVVVVVVVVVVVVVVVVVPDD

pLDDT: mean 74.68, std 10.47, range [47.5, 95.94]

Radius of gyration: 30.99 Å; Cα contacts (8 Å, |Δi|>4): 30; chains: 1; bounding box: 79×38×64 Å

Mean predicted alig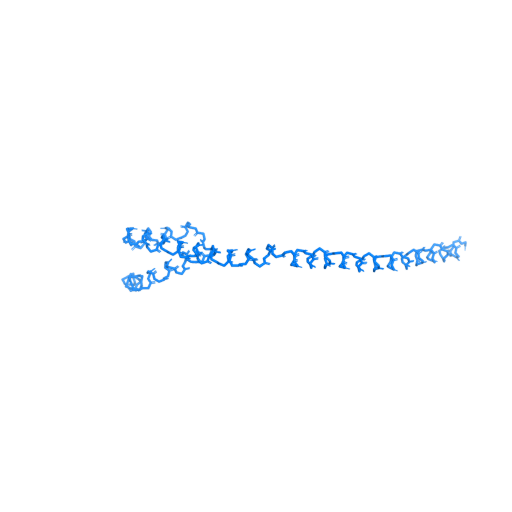ned 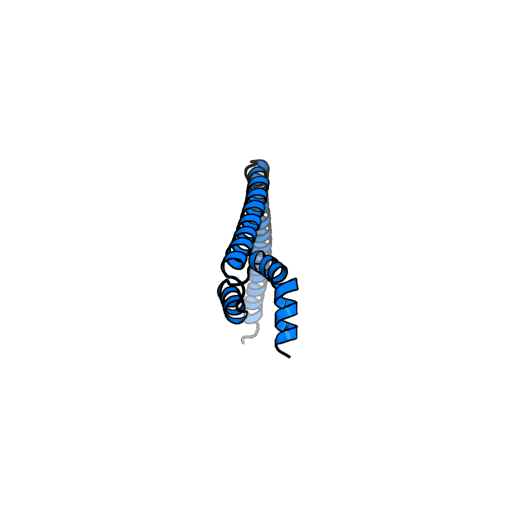error: 15.89 Å

Solvent-accessible surface area (backbone atoms only — not comparable to full-atom values): 6552 Å² total; per-residue (Å²): 118,68,68,65,53,53,55,47,44,72,73,44,38,67,58,53,43,32,53,44,41,60,40,100,57,70,69,64,68,57,52,51,53,40,66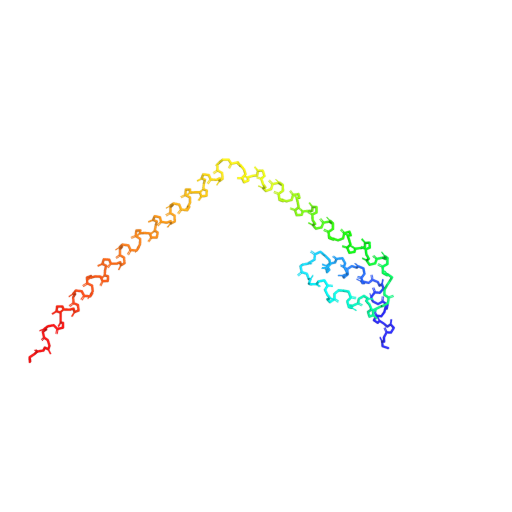,72,63,70,54,63,62,70,60,49,51,53,46,37,51,50,23,41,51,50,49,50,51,52,50,48,52,49,50,51,58,49,46,63,56,59,69,34,65,68,52,50,52,49,50,53,50,51,51,50,51,53,52,51,54,52,50,58,54,48,54,59,52,52,55,50,52,52,50,55,54,50,50,51,62,58,60,60,66,78,77,75,129